Protein AF-A0A821BU85-F1 (afdb_monomer_lite)

InterPro domains:
  IPR011709 DEAD-box helicase, OB fold [PF07717] (15-61)

Foldseek 3Di:
DDDDDDDCVPVVVVVVVVCCVVCVQQKWFDDPPDAIAGPNHGDHDHDDPVDPCNPVRDRMDD

Sequence (62 aa):
HKLDVLTCGRQTGLVQKAICSGFFRNAAKRDPQEGYRTLVDSQVVYIHPSSSIYHRQPEWYV

Radius of gyration: 14.52 Å; chains: 1; bounding box: 23×25×41 Å

pLDDT: mean 94.39, std 4.44, range [65.62, 97.5]

Structure (mmCIF, N/CA/C/O backbone):
data_AF-A0A821BU85-F1
#
_entry.id   AF-A0A821BU85-F1
#
loop_
_atom_site.group_PDB
_atom_site.id
_atom_site.type_symbol
_atom_site.label_atom_id
_atom_site.label_alt_id
_atom_site.label_comp_id
_atom_site.label_asym_id
_atom_site.label_entity_id
_atom_site.label_seq_id
_atom_site.pdbx_PDB_ins_code
_atom_site.Cartn_x
_atom_site.Cartn_y
_atom_site.Cartn_z
_atom_site.occupancy
_atom_site.B_iso_or_equiv
_atom_site.auth_seq_id
_atom_site.auth_comp_id
_atom_site.auth_asym_id
_atom_site.auth_atom_id
_atom_site.pdbx_PDB_model_num
ATOM 1 N N . HIS A 1 1 ? 2.734 -14.207 -22.146 1.00 65.62 1 HIS A N 1
ATOM 2 C CA . HIS A 1 1 ? 2.436 -12.761 -22.153 1.00 65.62 1 HIS A CA 1
ATOM 3 C C . HIS A 1 1 ? 3.726 -11.990 -22.361 1.00 65.62 1 HIS A C 1
ATOM 5 O O . HIS A 1 1 ? 4.700 -12.304 -21.690 1.00 65.62 1 HIS A O 1
ATOM 11 N N . LYS A 1 2 ? 3.746 -11.020 -23.279 1.00 86.31 2 LYS A N 1
ATOM 12 C CA . LYS A 1 2 ? 4.846 -10.060 -23.409 1.00 86.31 2 LYS A CA 1
ATOM 13 C C . LYS A 1 2 ? 4.357 -8.764 -22.768 1.00 86.31 2 LYS A C 1
ATOM 15 O O . LYS A 1 2 ? 3.384 -8.196 -23.248 1.00 86.31 2 LYS A O 1
ATOM 20 N N . LEU A 1 3 ? 4.925 -8.411 -21.621 1.00 91.44 3 LEU A N 1
ATOM 21 C CA . LEU A 1 3 ? 4.629 -7.155 -20.940 1.00 91.44 3 LEU A CA 1
ATOM 22 C C . LEU A 1 3 ? 5.739 -6.173 -21.294 1.00 91.44 3 LEU A C 1
ATOM 24 O O . LEU A 1 3 ? 6.917 -6.518 -21.180 1.00 91.44 3 LEU A O 1
ATOM 28 N N . ASP A 1 4 ? 5.359 -4.983 -21.744 1.00 93.38 4 ASP A N 1
ATOM 29 C CA . ASP A 1 4 ? 6.321 -3.938 -22.069 1.00 93.38 4 ASP A CA 1
ATOM 30 C C . ASP A 1 4 ? 6.950 -3.380 -20.789 1.00 93.38 4 ASP A C 1
ATOM 32 O O . ASP A 1 4 ? 6.268 -3.117 -19.795 1.00 93.38 4 ASP A O 1
ATOM 36 N N . VAL A 1 5 ? 8.269 -3.193 -20.816 1.00 94.44 5 VAL A N 1
ATOM 37 C CA . VAL A 1 5 ? 9.012 -2.581 -19.712 1.00 94.44 5 VAL A CA 1
ATOM 38 C C . VAL A 1 5 ? 9.010 -1.072 -19.921 1.00 94.44 5 VAL A C 1
ATOM 40 O O . VAL A 1 5 ? 9.679 -0.558 -20.815 1.00 94.44 5 VAL A O 1
ATOM 43 N N . LEU A 1 6 ? 8.243 -0.365 -19.094 1.00 94.38 6 LEU A N 1
ATOM 44 C CA . LEU A 1 6 ? 8.060 1.085 -19.165 1.00 94.38 6 LEU A CA 1
ATOM 45 C C . LEU A 1 6 ? 8.548 1.758 -17.874 1.00 94.38 6 LEU A C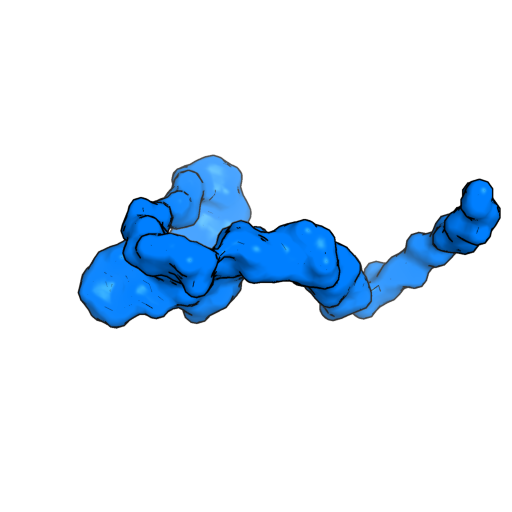 1
ATOM 47 O O . LEU A 1 6 ? 8.554 1.151 -16.804 1.00 94.38 6 LEU A O 1
ATOM 51 N N . THR A 1 7 ? 8.933 3.033 -17.964 1.00 94.75 7 THR A N 1
ATOM 52 C CA . THR A 1 7 ? 9.329 3.868 -16.815 1.00 94.75 7 THR A CA 1
ATOM 53 C C . THR A 1 7 ? 8.293 4.956 -16.543 1.00 94.75 7 THR A C 1
ATOM 55 O O . THR A 1 7 ? 7.706 5.508 -17.471 1.00 94.75 7 THR A O 1
ATOM 58 N N . CYS A 1 8 ? 8.089 5.310 -15.272 1.00 96.06 8 CYS A N 1
ATOM 59 C CA . CYS A 1 8 ? 7.227 6.429 -14.878 1.00 96.06 8 CYS A CA 1
ATOM 60 C C . CYS A 1 8 ? 7.944 7.793 -14.885 1.00 96.06 8 CYS A C 1
ATOM 62 O O . CYS A 1 8 ? 7.300 8.828 -14.696 1.00 96.06 8 CYS A O 1
ATOM 64 N N . GLY A 1 9 ? 9.273 7.826 -15.047 1.00 96.12 9 GLY A N 1
ATOM 65 C CA . GLY A 1 9 ? 10.063 9.051 -14.902 1.00 96.12 9 GLY A CA 1
ATOM 66 C C . GLY A 1 9 ? 9.768 9.767 -13.576 1.00 96.12 9 GLY A C 1
ATOM 67 O O . GLY A 1 9 ? 9.786 9.155 -12.512 1.00 96.12 9 GLY A O 1
ATOM 68 N N . ARG A 1 10 ? 9.446 11.066 -13.638 1.00 96.62 10 ARG A N 1
ATOM 69 C CA . ARG A 1 10 ? 9.077 11.883 -12.462 1.00 96.62 10 ARG A CA 1
ATOM 70 C C . ARG A 1 10 ? 7.593 11.788 -12.073 1.00 96.62 10 ARG A C 1
ATOM 72 O O . ARG A 1 10 ? 7.187 12.392 -11.085 1.00 96.62 10 ARG A O 1
ATOM 79 N N . GLN A 1 11 ? 6.776 11.050 -12.827 1.00 97.19 11 GLN A N 1
ATOM 80 C CA . GLN A 1 11 ? 5.336 10.919 -12.586 1.00 97.19 11 GLN A CA 1
ATOM 81 C C . GLN A 1 11 ? 5.055 9.812 -11.560 1.00 97.19 11 GLN A C 1
ATOM 83 O O . GLN A 1 11 ? 4.541 8.742 -11.887 1.00 97.19 11 GLN A O 1
ATOM 88 N N . THR A 1 12 ? 5.384 10.072 -10.294 1.00 96.44 12 THR A N 1
ATOM 89 C CA . THR A 1 12 ? 5.215 9.115 -9.182 1.00 96.44 12 THR A CA 1
ATOM 90 C C . THR A 1 12 ? 3.774 8.621 -9.013 1.00 96.44 12 THR A C 1
ATOM 92 O O . THR A 1 12 ? 3.560 7.492 -8.572 1.00 96.44 12 THR A O 1
ATOM 95 N N . GLY A 1 13 ? 2.786 9.407 -9.454 1.00 97.25 13 GLY A N 1
ATOM 96 C CA . GLY A 1 13 ? 1.375 9.018 -9.469 1.00 97.25 13 GLY A CA 1
ATOM 97 C C . GLY A 1 13 ? 1.076 7.750 -10.279 1.00 97.25 13 GLY A C 1
ATOM 98 O O . GLY A 1 13 ? 0.143 7.027 -9.942 1.00 97.25 13 GLY A O 1
ATOM 99 N N . LEU A 1 14 ? 1.866 7.431 -11.312 1.00 97.19 14 LEU A N 1
ATOM 100 C CA . LEU A 1 14 ? 1.691 6.191 -12.083 1.00 97.19 14 LEU A CA 1
ATOM 101 C C . LEU A 1 14 ? 2.059 4.957 -11.251 1.00 97.19 14 LEU A C 1
ATOM 103 O O . LEU A 1 14 ? 1.317 3.979 -11.244 1.00 97.19 14 LEU A O 1
ATOM 107 N N . VAL A 1 15 ? 3.159 5.030 -10.497 1.00 96.38 15 VAL A N 1
ATOM 108 C CA . VAL A 1 15 ? 3.587 3.951 -9.592 1.00 96.38 15 VAL A CA 1
ATOM 109 C C . VAL A 1 15 ? 2.595 3.790 -8.444 1.00 96.38 15 VAL A C 1
ATOM 111 O O . VAL A 1 15 ? 2.202 2.671 -8.132 1.00 96.38 15 VAL A O 1
ATOM 114 N N . GLN A 1 16 ? 2.120 4.897 -7.868 1.00 96.12 16 GLN A N 1
ATOM 115 C CA . GLN A 1 16 ? 1.090 4.867 -6.824 1.00 96.12 16 GLN A CA 1
ATOM 116 C C . GLN A 1 16 ? -0.198 4.194 -7.315 1.00 96.12 16 GLN A C 1
ATOM 118 O O . GLN A 1 16 ? -0.742 3.338 -6.624 1.00 96.12 16 GLN A O 1
ATOM 123 N N . LYS A 1 17 ? -0.664 4.528 -8.527 1.00 96.75 17 LYS A N 1
ATOM 124 C CA . LYS A 1 17 ? -1.840 3.890 -9.140 1.00 96.75 17 LYS A CA 1
ATOM 125 C C . LYS A 1 17 ? -1.614 2.407 -9.415 1.00 96.75 17 LYS A C 1
ATOM 127 O O . LYS A 1 17 ? -2.518 1.619 -9.165 1.00 96.75 17 LYS A O 1
ATOM 132 N N . ALA A 1 18 ? -0.430 2.022 -9.889 1.00 96.44 18 ALA A N 1
ATOM 133 C CA . ALA A 1 18 ? -0.100 0.621 -10.127 1.00 96.44 18 ALA A CA 1
ATOM 134 C C . ALA A 1 18 ? -0.114 -0.192 -8.819 1.00 96.44 18 ALA A C 1
ATOM 136 O O . ALA A 1 18 ? -0.780 -1.223 -8.758 1.00 96.44 18 ALA A O 1
ATOM 137 N N . ILE A 1 19 ? 0.517 0.308 -7.748 1.00 96.62 19 ILE A N 1
ATOM 138 C CA . ILE A 1 19 ? 0.459 -0.322 -6.417 1.00 96.62 19 ILE A CA 1
ATOM 139 C C . ILE A 1 19 ? -0.996 -0.408 -5.943 1.00 96.62 19 ILE A C 1
ATOM 141 O O . ILE A 1 19 ? -1.463 -1.485 -5.582 1.00 96.62 19 ILE A O 1
ATOM 145 N N . CYS A 1 20 ? -1.742 0.696 -6.027 1.00 96.62 20 CYS A N 1
ATOM 146 C CA . CYS A 1 20 ? -3.140 0.737 -5.613 1.00 96.62 20 CYS A CA 1
ATOM 147 C C . CYS A 1 20 ? -4.002 -0.270 -6.396 1.00 96.62 20 CYS A C 1
ATOM 149 O O . CYS A 1 20 ? -4.792 -0.985 -5.794 1.00 96.62 20 CYS A O 1
ATOM 151 N N . SER A 1 21 ? -3.794 -0.436 -7.707 1.00 96.81 21 SER A N 1
ATOM 152 C CA . SER A 1 21 ? -4.551 -1.418 -8.500 1.00 96.81 21 SER A CA 1
ATOM 153 C C . SER A 1 21 ? -4.369 -2.870 -8.039 1.00 96.81 21 SER A C 1
ATOM 155 O O . SER A 1 21 ? -5.299 -3.660 -8.175 1.00 96.81 21 SER A O 1
ATOM 157 N N . GLY A 1 22 ? -3.211 -3.218 -7.464 1.00 96.56 22 GLY A N 1
ATOM 158 C CA . GLY A 1 22 ? -2.948 -4.557 -6.925 1.00 96.56 22 GLY A CA 1
ATOM 159 C C . GLY A 1 22 ? -3.306 -4.714 -5.446 1.00 96.56 22 GLY A C 1
ATOM 160 O O . GLY A 1 22 ? -3.728 -5.788 -5.027 1.00 96.56 22 GLY A O 1
ATOM 161 N N . PHE A 1 23 ? -3.164 -3.645 -4.659 1.00 96.69 23 PHE A N 1
ATOM 162 C CA . PHE A 1 23 ? -3.261 -3.679 -3.198 1.00 96.69 23 PHE A CA 1
ATOM 163 C C . PHE A 1 23 ? -4.464 -2.918 -2.626 1.00 96.69 23 PHE A C 1
ATOM 165 O O . PHE A 1 23 ? -4.559 -2.790 -1.414 1.00 96.69 23 PHE A O 1
ATOM 172 N N . PHE A 1 24 ? -5.421 -2.450 -3.434 1.00 95.12 24 PHE A N 1
ATOM 173 C CA . PHE A 1 24 ? -6.568 -1.655 -2.953 1.00 95.12 24 PHE A CA 1
ATOM 174 C C . PHE A 1 24 ? -7.368 -2.311 -1.810 1.00 95.12 24 PHE A C 1
ATOM 176 O O . PHE A 1 24 ? -7.962 -1.609 -0.997 1.00 95.12 24 PHE A O 1
ATOM 183 N N . ARG A 1 25 ? -7.379 -3.649 -1.718 1.00 95.19 25 ARG A N 1
ATOM 184 C CA . ARG A 1 25 ? -8.007 -4.398 -0.610 1.00 95.19 25 ARG A CA 1
ATOM 185 C C . ARG A 1 25 ? -7.292 -4.214 0.733 1.00 95.19 25 ARG A C 1
ATOM 187 O O . ARG A 1 25 ? -7.904 -4.432 1.768 1.00 95.19 25 ARG A O 1
ATOM 194 N N . ASN A 1 26 ? -6.038 -3.783 0.722 1.00 95.94 26 ASN A N 1
ATOM 195 C CA . ASN A 1 26 ? -5.233 -3.527 1.915 1.00 95.94 26 ASN A CA 1
ATOM 196 C C . ASN A 1 26 ? -5.274 -2.048 2.333 1.00 95.94 26 ASN A C 1
ATOM 198 O O . ASN A 1 26 ? -4.562 -1.648 3.250 1.00 95.94 26 ASN A O 1
ATOM 202 N N . ALA A 1 27 ? -6.100 -1.233 1.673 1.00 97.19 27 ALA A N 1
ATOM 203 C CA . ALA A 1 27 ? -6.228 0.177 1.990 1.00 97.19 27 ALA A CA 1
ATOM 204 C C . ALA A 1 27 ? -6.785 0.398 3.404 1.00 97.19 27 ALA A C 1
ATOM 206 O O . ALA A 1 27 ? -7.692 -0.312 3.854 1.00 97.19 27 ALA A O 1
ATOM 207 N N . ALA A 1 28 ? -6.286 1.437 4.069 1.00 97.50 28 ALA A N 1
ATOM 208 C CA . ALA A 1 28 ? -6.774 1.886 5.361 1.00 97.50 28 ALA A CA 1
ATOM 209 C C . ALA A 1 28 ? -6.965 3.407 5.392 1.00 97.50 28 ALA A C 1
ATOM 211 O O . ALA A 1 28 ? -6.229 4.172 4.758 1.00 97.50 28 ALA A O 1
ATOM 212 N N . LYS A 1 29 ? -7.971 3.838 6.156 1.00 96.81 29 LYS A N 1
ATOM 213 C CA . LYS A 1 29 ? -8.295 5.242 6.404 1.00 96.81 29 LYS A CA 1
ATOM 214 C C . LYS A 1 29 ? -7.959 5.609 7.837 1.00 96.81 29 LYS A C 1
ATOM 216 O O . LYS A 1 29 ? -8.211 4.821 8.744 1.00 96.81 29 LYS A O 1
ATOM 221 N N . ARG A 1 30 ? -7.451 6.818 8.050 1.00 95.75 30 ARG A N 1
ATOM 222 C CA . ARG A 1 30 ? -7.292 7.389 9.386 1.00 95.75 30 ARG A CA 1
ATOM 223 C C . ARG A 1 30 ? -8.637 7.422 10.108 1.00 95.75 30 ARG A C 1
ATOM 225 O O . ARG A 1 30 ? -9.617 7.947 9.577 1.00 95.75 30 ARG A O 1
ATOM 232 N N . ASP A 1 31 ? -8.662 6.872 11.314 1.00 94.31 31 ASP A N 1
ATOM 233 C CA . ASP A 1 31 ? -9.834 6.915 12.176 1.00 94.31 31 ASP A CA 1
ATOM 234 C C . ASP A 1 31 ? -9.842 8.230 12.986 1.00 94.31 31 ASP A C 1
ATOM 236 O O . ASP A 1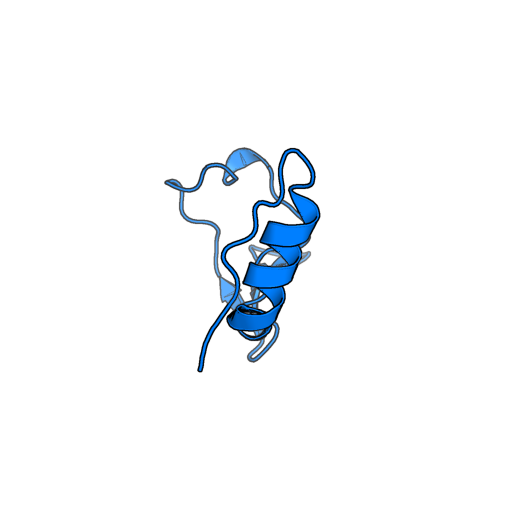 31 ? -8.776 8.685 13.418 1.00 94.31 31 ASP A O 1
ATOM 240 N N . PRO A 1 32 ? -11.004 8.882 13.186 1.00 89.81 32 PRO A N 1
ATOM 241 C CA . PRO A 1 32 ? -11.092 10.101 13.991 1.00 89.81 32 PRO A CA 1
ATOM 242 C C . PRO A 1 32 ? -10.755 9.906 15.475 1.00 89.81 32 PRO A C 1
ATOM 244 O O . PRO A 1 32 ? -10.381 10.876 16.130 1.00 89.81 32 PRO A O 1
ATOM 247 N N . GLN A 1 33 ? -10.926 8.694 16.010 1.00 88.56 33 GLN A N 1
ATOM 248 C CA . GLN A 1 33 ? -10.640 8.368 17.404 1.00 88.56 33 GLN A CA 1
ATOM 249 C C . GLN A 1 33 ? -9.195 7.900 17.557 1.00 88.56 33 GLN A C 1
ATOM 251 O O . GLN A 1 33 ? -8.412 8.547 18.250 1.00 88.56 33 GLN A O 1
ATOM 256 N N . GLU A 1 34 ? -8.832 6.789 16.911 1.00 87.94 34 GLU A N 1
ATOM 257 C CA . GLU A 1 34 ? -7.515 6.186 17.103 1.00 87.94 34 GLU A CA 1
ATOM 258 C C . GLU A 1 34 ? -7.051 5.341 15.912 1.00 87.94 34 GLU A C 1
ATOM 260 O O . GLU A 1 34 ? -7.760 4.463 15.422 1.00 87.94 34 GLU A O 1
ATOM 265 N N . GLY A 1 35 ? -5.802 5.568 15.496 1.00 93.25 35 GLY A N 1
ATOM 266 C CA . GLY A 1 35 ? -5.133 4.754 14.488 1.00 93.25 35 GLY A CA 1
ATOM 267 C C . GLY A 1 35 ? -5.785 4.862 13.109 1.00 93.25 35 GLY A C 1
ATOM 268 O O . GLY A 1 35 ? -6.130 5.948 12.634 1.00 93.25 35 GLY A O 1
ATOM 269 N N . TYR A 1 36 ? -5.884 3.720 12.438 1.00 97.12 36 TYR A N 1
ATOM 270 C CA . TYR A 1 36 ? -6.450 3.586 11.103 1.00 97.12 36 TYR A CA 1
ATOM 271 C C . TYR A 1 36 ? -7.366 2.375 11.049 1.00 97.12 36 TYR A C 1
ATOM 273 O O . TYR A 1 36 ? -7.160 1.406 11.774 1.00 97.12 36 TYR A O 1
ATOM 281 N N . ARG A 1 37 ? -8.350 2.407 10.154 1.00 97.12 37 ARG A N 1
ATOM 282 C CA . ARG A 1 37 ? -9.227 1.273 9.869 1.00 97.12 37 ARG A CA 1
ATOM 283 C C . ARG A 1 37 ? -9.042 0.789 8.449 1.00 97.12 37 ARG A C 1
ATOM 285 O O . ARG A 1 37 ? -9.101 1.582 7.508 1.00 97.12 37 ARG A O 1
ATOM 292 N N . THR A 1 38 ? -8.8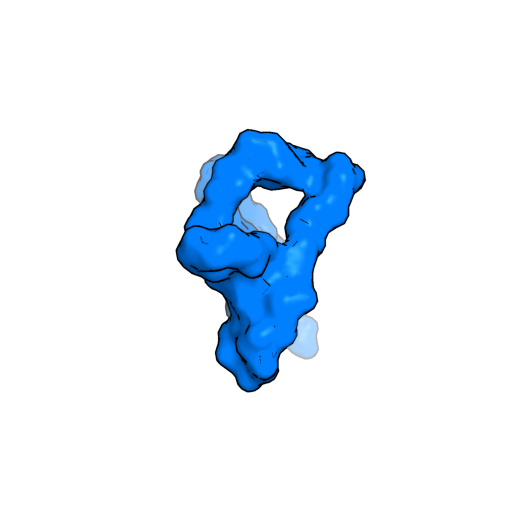46 -0.511 8.301 1.00 97.00 38 THR A N 1
ATOM 293 C CA . THR A 1 38 ? -8.857 -1.187 7.002 1.00 97.00 38 THR A CA 1
ATOM 294 C C . THR A 1 38 ? -10.231 -1.062 6.341 1.00 97.00 38 THR A C 1
ATOM 296 O O . THR A 1 38 ? -11.269 -1.081 7.002 1.00 97.00 38 THR A O 1
ATOM 299 N N . LEU A 1 39 ? -10.262 -0.944 5.014 1.00 95.81 39 LEU A N 1
ATOM 300 C CA . LEU A 1 39 ? -11.521 -0.776 4.281 1.00 95.81 39 LEU A CA 1
ATOM 301 C C . LEU A 1 39 ? -12.335 -2.063 4.129 1.00 95.81 39 LEU A C 1
ATOM 303 O O . LEU A 1 39 ? -13.539 -1.993 3.899 1.00 95.81 39 LEU A O 1
ATOM 307 N N . VAL A 1 40 ? -11.693 -3.226 4.216 1.00 95.44 40 VAL A N 1
ATOM 308 C CA . VAL A 1 40 ? -12.357 -4.514 3.9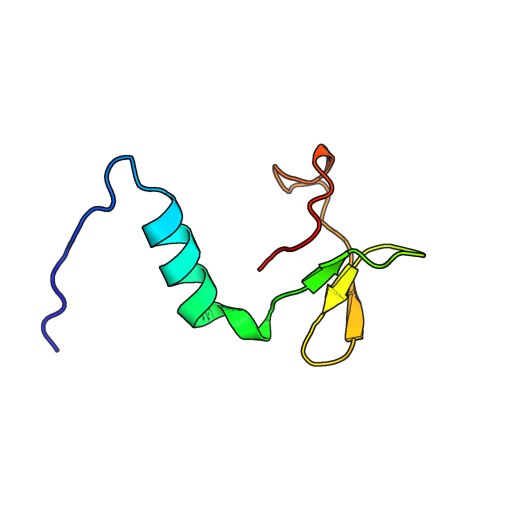70 1.00 95.44 40 VAL A CA 1
ATOM 309 C C . VAL A 1 40 ? -13.124 -5.002 5.196 1.00 95.44 40 VAL A C 1
ATOM 311 O O . VAL A 1 40 ? -14.244 -5.482 5.056 1.00 95.44 40 VAL A O 1
ATOM 314 N N . ASP A 1 41 ? -12.535 -4.877 6.382 1.00 94.94 41 ASP A N 1
ATOM 315 C CA . ASP A 1 41 ? -13.037 -5.460 7.631 1.00 94.94 41 ASP A CA 1
ATOM 316 C C . ASP A 1 41 ? -13.045 -4.478 8.816 1.00 94.94 41 ASP A C 1
ATOM 318 O O . ASP A 1 41 ? -13.437 -4.852 9.919 1.00 94.94 41 ASP A O 1
ATOM 322 N N . SER A 1 42 ? -12.691 -3.202 8.603 1.00 94.56 42 SER A N 1
ATOM 323 C CA . SER A 1 42 ? -12.692 -2.155 9.644 1.00 94.56 42 SER A CA 1
ATOM 324 C C . SER A 1 42 ? -11.799 -2.461 10.853 1.00 94.56 42 SER A C 1
ATOM 326 O O . SER A 1 42 ? -12.002 -1.901 11.940 1.00 94.56 42 SER A O 1
ATOM 328 N N . GLN A 1 43 ? -10.797 -3.324 10.660 1.00 96.00 43 GLN A N 1
ATOM 329 C CA . GLN A 1 43 ? -9.799 -3.668 11.659 1.00 96.00 43 GLN A CA 1
ATOM 330 C C . GLN A 1 43 ? -8.951 -2.439 11.992 1.00 96.00 43 GLN A C 1
ATOM 332 O O . GLN A 1 43 ? -8.464 -1.743 11.099 1.00 96.00 43 GLN A O 1
ATOM 337 N N . VAL A 1 44 ? -8.757 -2.193 13.291 1.00 96.38 44 VAL A N 1
ATOM 338 C CA . VAL A 1 44 ? -7.874 -1.126 13.772 1.00 96.38 44 VAL A CA 1
ATOM 339 C C . VAL A 1 44 ? -6.419 -1.547 13.582 1.00 96.38 44 VAL A C 1
ATOM 341 O O . VAL A 1 44 ? -6.001 -2.612 14.036 1.00 96.38 44 VAL A O 1
ATOM 344 N N . VAL A 1 45 ? -5.654 -0.698 12.906 1.00 95.75 45 VAL A N 1
ATOM 345 C CA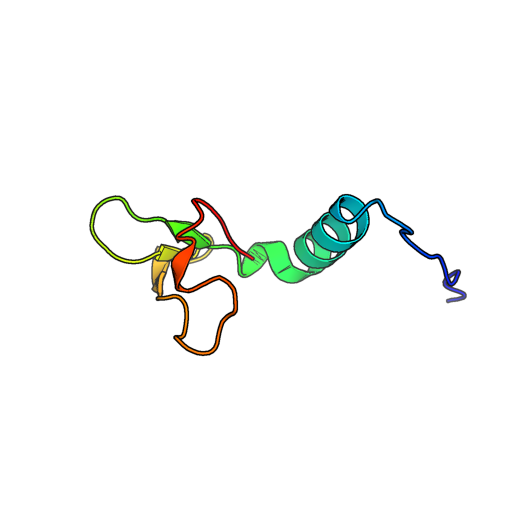 . VAL A 1 45 ? -4.246 -0.899 12.562 1.00 95.75 45 VAL A CA 1
ATOM 346 C C . VAL A 1 45 ? -3.459 0.400 12.751 1.00 95.75 45 VAL A C 1
ATOM 348 O O . VAL A 1 45 ? -4.021 1.496 12.801 1.00 95.75 45 VAL A O 1
ATOM 351 N N . TYR A 1 46 ? -2.135 0.283 12.848 1.00 95.50 46 TYR A N 1
ATOM 352 C CA . TYR A 1 46 ? -1.233 1.409 13.092 1.00 95.50 46 TYR A CA 1
ATOM 353 C C . TYR A 1 46 ? -0.069 1.397 12.103 1.00 95.50 46 TYR A C 1
ATOM 355 O O . TYR A 1 46 ? 0.396 0.340 11.674 1.00 95.50 46 TYR A O 1
ATOM 363 N N . ILE A 1 47 ? 0.441 2.586 11.773 1.00 95.75 47 ILE A N 1
ATOM 364 C CA . ILE A 1 47 ? 1.668 2.714 10.985 1.00 95.75 47 ILE A CA 1
ATOM 365 C C . ILE A 1 47 ? 2.844 2.265 11.858 1.00 95.75 47 ILE A C 1
ATOM 367 O O . ILE A 1 47 ? 3.075 2.819 12.930 1.00 95.75 47 ILE A O 1
ATOM 371 N N . HIS A 1 48 ? 3.605 1.280 11.385 1.00 95.44 48 HIS A N 1
ATOM 372 C CA . HIS A 1 48 ? 4.775 0.783 12.104 1.00 95.44 48 HIS A CA 1
ATOM 373 C C . HIS A 1 48 ? 5.888 1.856 12.184 1.00 95.44 48 HIS A C 1
ATOM 375 O O . HIS A 1 48 ? 6.126 2.538 11.180 1.00 95.44 48 HIS A O 1
ATOM 381 N N . PRO A 1 49 ? 6.629 1.987 13.307 1.00 95.81 49 PRO A N 1
ATOM 382 C CA . PRO A 1 49 ? 7.660 3.021 13.483 1.00 95.81 49 PRO A CA 1
ATOM 383 C C . PRO A 1 49 ? 8.800 2.996 12.458 1.00 95.81 49 PRO A C 1
ATOM 385 O O . PRO A 1 49 ? 9.435 4.017 12.220 1.00 95.81 49 PRO A O 1
ATOM 388 N N . SER A 1 50 ? 9.055 1.848 11.820 1.00 97.44 50 SER A N 1
ATOM 389 C CA . SER A 1 50 ? 10.061 1.745 10.750 1.00 97.44 50 SER A CA 1
ATOM 390 C C . SER A 1 50 ? 9.628 2.395 9.430 1.00 97.44 50 SER A C 1
ATOM 392 O O . SER A 1 50 ? 10.430 2.496 8.503 1.00 97.44 50 SER A O 1
ATOM 394 N N . SER A 1 51 ? 8.362 2.799 9.307 1.00 94.88 51 SER A N 1
ATOM 395 C CA . SER A 1 51 ? 7.834 3.391 8.086 1.00 94.88 51 SER A CA 1
ATOM 396 C C . SER A 1 51 ? 8.270 4.845 7.934 1.00 94.88 51 SER A C 1
ATOM 398 O O . SER A 1 51 ? 8.132 5.658 8.848 1.00 94.88 51 SER A O 1
ATOM 400 N N . SER A 1 52 ? 8.690 5.224 6.726 1.00 95.19 52 SER A N 1
ATOM 401 C CA . SER A 1 52 ? 9.071 6.606 6.401 1.00 95.19 52 SER A CA 1
ATOM 402 C C . SER A 1 52 ? 7.925 7.620 6.550 1.00 95.19 52 SER A C 1
ATOM 404 O O . SER A 1 52 ? 8.164 8.828 6.512 1.00 95.19 52 SER A O 1
ATOM 406 N N . ILE A 1 53 ? 6.679 7.154 6.693 1.00 93.00 53 ILE A N 1
ATOM 407 C CA . ILE A 1 53 ? 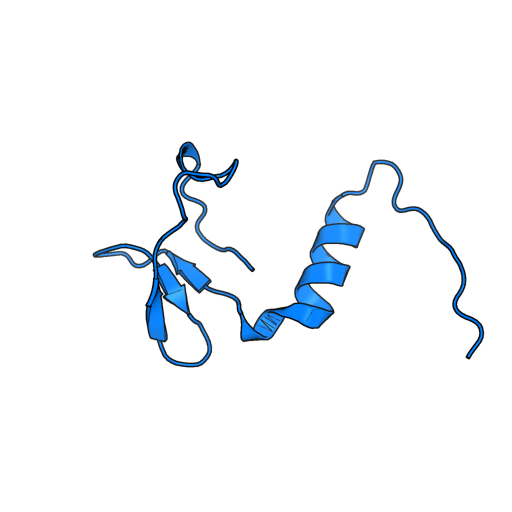5.489 7.997 6.878 1.00 93.00 53 ILE A CA 1
ATOM 408 C C . ILE A 1 53 ? 4.989 8.057 8.327 1.00 93.00 53 ILE A C 1
ATOM 410 O O . ILE A 1 53 ? 3.991 8.733 8.570 1.00 93.00 53 ILE A O 1
ATOM 414 N N . TYR A 1 54 ? 5.676 7.428 9.291 1.00 92.75 54 TYR A N 1
ATOM 415 C CA . TYR A 1 54 ? 5.247 7.384 10.699 1.00 92.75 54 TYR A CA 1
ATOM 416 C C . TYR A 1 54 ? 4.918 8.776 11.272 1.00 92.75 54 TYR A C 1
ATOM 418 O O . TYR A 1 54 ? 3.910 8.960 11.950 1.00 92.75 54 TYR A O 1
ATOM 426 N N . HIS A 1 55 ? 5.693 9.797 10.895 1.00 92.12 55 HIS A N 1
ATOM 427 C CA . HIS A 1 55 ? 5.497 11.176 11.355 1.00 92.12 55 HIS A CA 1
ATOM 428 C C . HIS A 1 55 ? 4.560 12.035 10.487 1.00 92.12 55 HIS A C 1
ATOM 430 O O . HIS A 1 55 ? 4.297 13.179 10.843 1.00 92.12 55 HIS A O 1
ATOM 436 N N . ARG A 1 56 ? 4.063 11.533 9.346 1.00 89.88 56 ARG A N 1
ATOM 437 C CA . ARG A 1 56 ? 3.254 12.326 8.396 1.00 89.88 56 ARG A CA 1
ATOM 438 C C . ARG A 1 56 ? 1.740 12.139 8.533 1.00 89.88 56 ARG A C 1
ATOM 440 O O . ARG A 1 56 ? 1.010 12.929 7.950 1.00 89.88 56 ARG A O 1
ATOM 447 N N . GLN A 1 57 ? 1.289 11.133 9.288 1.00 89.50 57 GLN A N 1
ATOM 448 C CA . GLN A 1 57 ? -0.123 10.818 9.579 1.00 89.50 57 GLN A CA 1
ATOM 449 C C . GLN A 1 57 ? -1.111 11.109 8.419 1.00 89.50 57 GLN A C 1
ATOM 451 O O . GLN A 1 57 ? -2.013 11.943 8.579 1.00 89.50 57 GLN A O 1
ATOM 456 N N . PRO A 1 58 ? -0.933 10.473 7.245 1.00 94.44 58 PRO A N 1
ATOM 457 C CA . PRO A 1 58 ? -1.789 10.714 6.085 1.00 94.44 58 PRO A CA 1
ATOM 458 C C . PRO A 1 58 ? -3.243 10.311 6.359 1.00 94.44 58 PRO A C 1
ATOM 460 O O . PRO A 1 58 ? -3.516 9.498 7.232 1.00 94.44 58 PRO A O 1
ATOM 463 N N . GLU A 1 59 ? -4.194 10.843 5.593 1.00 95.94 59 GLU A N 1
ATOM 464 C CA . GLU A 1 59 ? -5.599 10.422 5.717 1.00 95.94 59 GLU A CA 1
ATOM 465 C C . GLU A 1 59 ? -5.820 8.990 5.195 1.00 95.94 59 GLU A C 1
ATOM 467 O O . GLU A 1 59 ? -6.646 8.251 5.728 1.00 95.94 59 GLU A O 1
ATOM 472 N N . TRP A 1 60 ? -5.052 8.591 4.179 1.00 95.19 60 TRP A N 1
ATOM 473 C CA . TRP A 1 60 ? -5.194 7.323 3.469 1.00 95.19 60 TRP A CA 1
ATOM 474 C C . TRP A 1 60 ? -3.834 6.675 3.233 1.00 95.19 60 TRP A C 1
ATOM 476 O O . TRP A 1 60 ? -2.867 7.366 2.900 1.00 95.19 60 TRP A O 1
ATOM 486 N N . TYR A 1 61 ? -3.778 5.349 3.334 1.00 93.38 61 TYR A N 1
ATOM 487 C CA . TYR A 1 61 ? -2.658 4.565 2.822 1.00 93.38 61 TYR A CA 1
ATOM 488 C C . TYR A 1 61 ? -3.120 3.224 2.250 1.00 93.38 61 TYR A C 1
ATOM 490 O O . TYR A 1 61 ? -4.223 2.755 2.534 1.00 93.38 61 TYR A O 1
ATOM 498 N N . VAL A 1 62 ? -2.254 2.646 1.419 1.00 92.06 62 VAL A N 1
ATOM 499 C CA . VAL A 1 62 ? -2.355 1.307 0.828 1.00 92.06 62 VAL A CA 1
ATOM 500 C C . VAL A 1 62 ? -1.076 0.555 1.154 1.00 92.06 62 VAL A C 1
ATOM 502 O O . VAL A 1 62 ? -0.016 1.225 1.148 1.00 92.06 62 VAL A O 1
#

Secondary structure (DSSP, 8-state):
--------TT-HHHHHHHHHHHHGGG-EEE-SSSSEEETTT--EE---TTSTTTTT--SEE-

Organism: NCBI:txid392030